Protein AF-Q164Q5-F1 (afdb_monomer)

InterPro domains:
  IPR021791 Phage tail tube protein, GTA-gp10 [PF11836] (1-81)

pLDDT: mean 87.09, std 8.24, range [46.12, 93.0]

Solvent-accessible surface area (backbone atoms only — not comparable to full-atom values): 50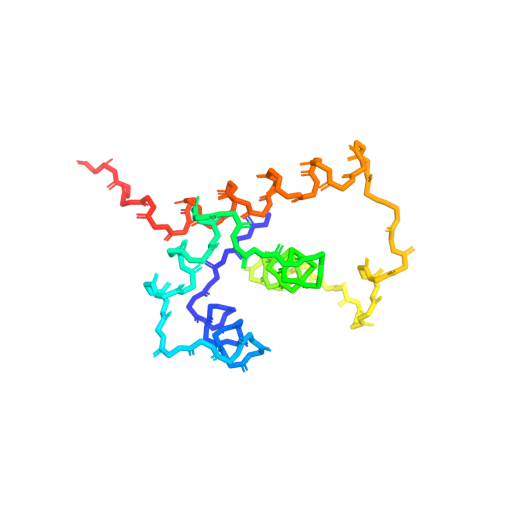72 Å² total; per-residue (Å²): 115,33,60,35,74,68,30,48,54,53,45,31,64,74,69,72,42,92,39,73,64,57,49,49,52,32,58,75,67,64,68,62,53,76,65,53,37,49,52,49,42,51,27,18,32,49,45,52,72,48,92,69,65,88,68,50,73,82,75,53,86,56,79,77,40,73,66,42,49,45,50,55,32,52,52,49,54,51,61,61,68,57,74,78,87,125

Sequence (86 aa):
MRLTLGALAELEAGLNEKSIVSLVERFEGQAFSSRDVLALLEAGLKGGRCDLPEGTLQHAEIAGGPMAAAKAAAELLARAFVVPQT

Organism: Roseobacter denitrificans (strain ATCC 33942 / OCh 114) (NCBI:txid375451)

Structure (mmCIF, N/CA/C/O backbone):
data_AF-Q164Q5-F1
#
_entry.id   AF-Q164Q5-F1
#
loop_
_atom_site.group_PDB
_atom_site.id
_atom_site.type_symbol
_atom_site.label_atom_id
_atom_site.label_alt_id
_atom_site.label_comp_id
_atom_site.label_asym_id
_atom_site.label_entity_id
_atom_site.label_seq_id
_atom_site.pdbx_PDB_ins_code
_atom_site.Cartn_x
_atom_site.Cartn_y
_atom_site.Cartn_z
_atom_site.occupancy
_atom_site.B_iso_or_equiv
_atom_site.auth_seq_id
_atom_site.auth_comp_id
_atom_site.auth_asym_id
_atom_site.auth_atom_id
_atom_site.pdbx_PDB_model_num
ATOM 1 N N . MET A 1 1 ? 4.715 7.252 -7.774 1.00 81.25 1 MET A N 1
ATOM 2 C CA . MET A 1 1 ? 3.426 6.611 -7.430 1.00 81.25 1 MET A CA 1
ATOM 3 C C . MET A 1 1 ? 2.511 7.654 -6.813 1.00 81.25 1 MET A C 1
ATOM 5 O O . ME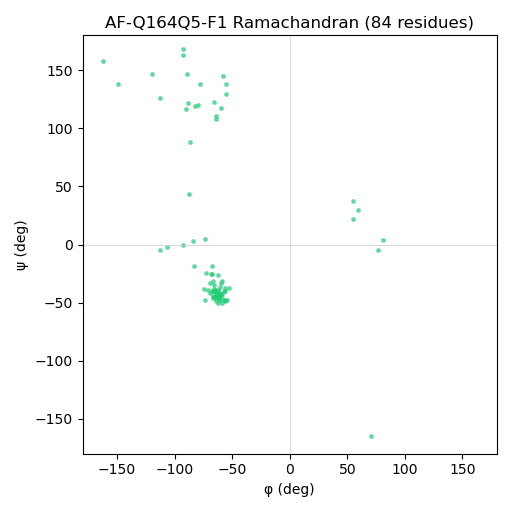T A 1 1 ? 3.020 8.562 -6.161 1.00 81.25 1 MET A O 1
ATOM 9 N N . ARG A 1 2 ? 1.201 7.562 -7.054 1.00 89.31 2 ARG A N 1
ATOM 10 C CA . ARG A 1 2 ? 0.178 8.458 -6.493 1.00 89.31 2 ARG A CA 1
ATOM 11 C C . ARG A 1 2 ? -1.124 7.681 -6.328 1.00 89.31 2 ARG A C 1
ATOM 13 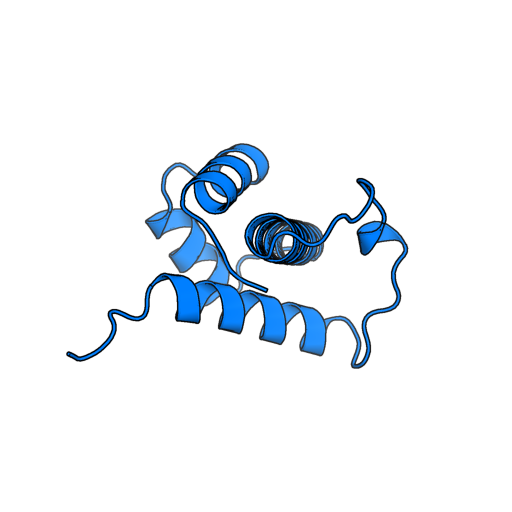O O . ARG A 1 2 ? -1.496 6.960 -7.245 1.00 89.31 2 ARG A O 1
ATOM 20 N N . LEU A 1 3 ? -1.828 7.876 -5.217 1.00 90.94 3 LEU A N 1
ATOM 21 C CA . LEU A 1 3 ? -3.189 7.368 -5.046 1.00 90.94 3 LEU A CA 1
ATOM 22 C C . LEU A 1 3 ? -4.186 8.400 -5.573 1.00 90.94 3 LEU A C 1
ATOM 24 O O . LEU A 1 3 ? -4.181 9.556 -5.157 1.00 90.94 3 LEU A O 1
ATOM 28 N N . THR A 1 4 ? -5.003 7.993 -6.538 1.00 91.06 4 THR A N 1
ATOM 29 C CA . THR A 1 4 ? -6.168 8.764 -6.987 1.00 91.06 4 THR A CA 1
ATOM 30 C C . THR A 1 4 ? -7.403 8.305 -6.218 1.00 91.06 4 THR A C 1
ATOM 32 O O . THR A 1 4 ? -7.407 7.210 -5.662 1.00 91.06 4 THR A O 1
ATOM 35 N N . LEU A 1 5 ? -8.480 9.098 -6.229 1.00 89.81 5 LEU A N 1
ATOM 36 C CA . LEU A 1 5 ? -9.756 8.673 -5.636 1.00 89.81 5 LEU A CA 1
ATOM 37 C C . LEU A 1 5 ? -10.270 7.353 -6.234 1.00 89.81 5 LEU A C 1
ATOM 39 O O . LEU A 1 5 ? -10.762 6.510 -5.498 1.00 89.81 5 LEU A O 1
ATOM 43 N N . GLY A 1 6 ? -10.095 7.136 -7.543 1.00 90.50 6 GLY A N 1
ATOM 44 C CA . GLY A 1 6 ? -10.436 5.856 -8.177 1.00 90.50 6 GLY A CA 1
ATOM 45 C C . GLY A 1 6 ? -9.583 4.691 -7.664 1.00 90.50 6 GLY A C 1
ATOM 46 O O . GLY A 1 6 ? -10.120 3.641 -7.338 1.00 90.50 6 GLY A O 1
ATOM 47 N N . ALA A 1 7 ? -8.270 4.899 -7.506 1.00 91.06 7 ALA A N 1
ATOM 48 C CA . ALA A 1 7 ? -7.375 3.876 -6.963 1.00 91.06 7 ALA A CA 1
ATOM 49 C C . ALA A 1 7 ? -7.684 3.544 -5.492 1.00 91.06 7 ALA A C 1
ATOM 51 O O . ALA A 1 7 ? -7.555 2.393 -5.087 1.00 91.06 7 ALA A O 1
ATOM 52 N N . LEU A 1 8 ? -8.106 4.537 -4.700 1.00 90.62 8 LEU A N 1
ATOM 53 C CA . LEU A 1 8 ? -8.573 4.326 -3.328 1.00 90.62 8 LEU A CA 1
ATOM 54 C C . LEU A 1 8 ? -9.868 3.506 -3.300 1.00 90.62 8 LEU A C 1
ATOM 56 O O . LEU A 1 8 ? -9.932 2.530 -2.562 1.00 90.62 8 LEU A O 1
ATOM 60 N N . ALA A 1 9 ? -10.840 3.832 -4.157 1.00 90.62 9 ALA A N 1
ATOM 61 C CA . ALA A 1 9 ? -12.102 3.096 -4.242 1.00 90.62 9 ALA A CA 1
ATOM 62 C C . ALA A 1 9 ? -11.905 1.626 -4.663 1.00 90.62 9 ALA A C 1
ATOM 64 O O . ALA A 1 9 ? -12.525 0.723 -4.102 1.00 90.62 9 ALA A O 1
ATOM 65 N N . GLU A 1 10 ? -11.016 1.367 -5.626 1.00 89.31 10 GLU A N 1
ATOM 66 C CA . GLU A 1 10 ? -10.638 0.000 -6.013 1.00 89.31 10 GLU A CA 1
ATOM 67 C C . GLU A 1 10 ? -9.969 -0.754 -4.859 1.00 89.31 10 GLU A C 1
ATOM 69 O O . GLU A 1 10 ? -10.246 -1.935 -4.647 1.00 89.31 10 GLU A O 1
ATOM 74 N N . LEU A 1 11 ? -9.107 -0.077 -4.097 1.00 90.75 11 LEU A N 1
ATOM 75 C CA . LEU A 1 11 ? -8.404 -0.678 -2.971 1.00 90.75 11 LEU A CA 1
ATOM 76 C C . LEU A 1 11 ? -9.352 -1.003 -1.807 1.00 90.75 11 LEU A C 1
ATOM 78 O O . LEU A 1 11 ? -9.250 -2.086 -1.238 1.00 90.75 11 LEU A O 1
ATOM 82 N N . GLU A 1 12 ? -10.295 -0.117 -1.480 1.00 91.81 12 GLU A N 1
ATOM 83 C CA . GLU A 1 12 ? -11.346 -0.382 -0.488 1.00 91.81 12 GLU A CA 1
ATOM 84 C C . G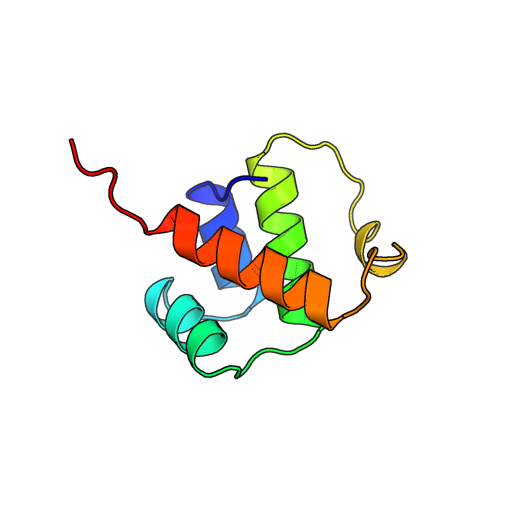LU A 1 12 ? -12.152 -1.632 -0.857 1.00 91.81 12 GLU A C 1
ATOM 86 O O . GLU A 1 12 ? -12.318 -2.533 -0.031 1.00 91.81 12 GLU A O 1
ATOM 91 N N . ALA A 1 13 ? -12.584 -1.726 -2.120 1.00 90.62 13 ALA A N 1
ATOM 92 C CA . ALA A 1 13 ? -13.313 -2.884 -2.624 1.00 90.62 13 ALA A CA 1
ATOM 93 C C . ALA A 1 1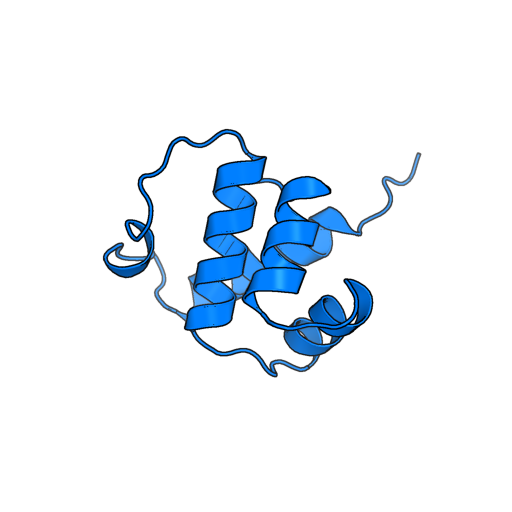3 ? -12.459 -4.164 -2.589 1.00 90.62 13 ALA A C 1
ATOM 95 O O . ALA A 1 13 ? -12.938 -5.215 -2.164 1.00 90.62 13 ALA A O 1
ATOM 96 N N . GLY A 1 14 ? -11.189 -4.080 -2.998 1.00 90.00 14 GLY A N 1
ATOM 97 C CA . GLY A 1 14 ? -10.267 -5.217 -3.038 1.00 90.00 14 GLY A CA 1
ATOM 98 C C . GLY A 1 14 ? -9.858 -5.737 -1.657 1.00 90.00 14 GLY A C 1
ATOM 99 O O . GLY A 1 14 ? -9.662 -6.941 -1.491 1.00 90.00 14 GLY A O 1
ATOM 100 N N . LEU A 1 15 ? -9.760 -4.857 -0.657 1.00 90.00 15 LEU A N 1
ATOM 101 C CA . LEU A 1 15 ? -9.421 -5.215 0.726 1.00 90.00 15 LEU A CA 1
ATOM 102 C C . LEU A 1 15 ? -10.649 -5.481 1.607 1.00 90.00 15 LEU A C 1
ATOM 104 O O . LEU A 1 15 ? -10.485 -5.850 2.773 1.00 90.00 15 LEU A O 1
ATOM 108 N N . ASN A 1 16 ? -11.856 -5.346 1.045 1.00 90.62 16 ASN A N 1
ATOM 109 C CA . ASN A 1 16 ? -13.136 -5.490 1.736 1.00 90.62 16 ASN A CA 1
ATOM 110 C C . ASN A 1 16 ? -13.255 -4.565 2.963 1.00 90.62 16 ASN A C 1
ATOM 112 O O . ASN A 1 16 ? -13.797 -4.947 4.004 1.00 90.62 16 ASN A O 1
ATOM 116 N N . GLU A 1 17 ? -12.723 -3.349 2.837 1.00 91.88 17 GLU A N 1
ATOM 117 C CA . GLU A 1 17 ? -12.821 -2.312 3.859 1.00 91.88 17 GLU A CA 1
ATOM 118 C C . GLU A 1 17 ? -14.077 -1.465 3.656 1.00 91.88 17 GLU A C 1
ATOM 120 O O . GLU A 1 17 ? -14.537 -1.234 2.540 1.00 91.88 17 GLU A O 1
ATOM 125 N N . LYS A 1 18 ? -14.655 -0.997 4.765 1.00 86.75 18 LYS A N 1
ATOM 126 C CA . LYS A 1 18 ? -15.927 -0.250 4.750 1.00 86.75 18 LYS A CA 1
ATOM 127 C C . LYS A 1 18 ? -15.751 1.234 4.449 1.00 86.75 18 LYS A C 1
ATOM 129 O O . LYS A 1 18 ? -16.733 1.915 4.161 1.00 86.75 18 LYS A O 1
ATOM 134 N N . SER A 1 19 ? -14.535 1.737 4.624 1.00 88.62 19 SER A N 1
ATOM 135 C CA . SER A 1 19 ? -14.190 3.126 4.373 1.00 88.62 19 SER A CA 1
ATOM 136 C C . SER A 1 19 ? -12.681 3.299 4.235 1.00 88.62 19 SER A C 1
ATOM 138 O O . SER A 1 19 ? -11.897 2.541 4.812 1.00 88.62 19 SER A O 1
ATOM 140 N N . ILE A 1 20 ? -12.290 4.381 3.570 1.00 86.50 20 ILE A N 1
ATOM 141 C CA . ILE A 1 20 ? -10.912 4.858 3.479 1.00 86.50 20 ILE A CA 1
ATOM 142 C C . ILE A 1 20 ? -10.293 5.016 4.873 1.00 86.50 20 ILE A C 1
ATOM 144 O O . ILE A 1 20 ? -9.124 4.699 5.064 1.00 86.50 20 ILE A O 1
ATOM 148 N N . VAL A 1 21 ? -11.072 5.474 5.857 1.00 88.31 21 VAL A N 1
ATOM 149 C CA . VAL A 1 21 ? -10.599 5.636 7.240 1.00 88.31 21 VAL A CA 1
ATOM 150 C C . VAL A 1 21 ? -10.235 4.281 7.848 1.00 88.31 21 VAL A C 1
ATOM 152 O O . VAL A 1 21 ? -9.145 4.141 8.389 1.00 88.31 21 VAL A O 1
ATOM 155 N N . SER A 1 22 ? -11.084 3.264 7.675 1.00 89.81 22 SER A N 1
ATOM 156 C CA . SER A 1 22 ? -10.810 1.890 8.133 1.00 89.81 22 SER A CA 1
ATOM 157 C C . SER A 1 22 ? -9.558 1.306 7.474 1.00 89.81 22 SER A C 1
ATOM 159 O O . SER A 1 22 ? -8.762 0.627 8.119 1.00 89.81 22 SER A O 1
ATOM 161 N N . LEU A 1 23 ? -9.341 1.632 6.197 1.00 87.94 23 LEU A N 1
ATOM 162 C CA . LEU A 1 23 ? -8.131 1.257 5.479 1.00 87.94 23 LEU A CA 1
ATOM 163 C C . LEU A 1 23 ? -6.887 1.927 6.080 1.00 87.94 23 LEU A C 1
ATOM 165 O O . LEU A 1 23 ? -5.880 1.257 6.290 1.00 87.94 23 LEU A O 1
ATOM 169 N N . VAL A 1 24 ? -6.947 3.220 6.402 1.00 86.81 24 VAL A N 1
ATOM 170 C CA . VAL A 1 24 ? -5.837 3.929 7.060 1.00 86.81 24 VAL A CA 1
ATOM 171 C C . VAL A 1 24 ? -5.536 3.336 8.434 1.00 86.81 24 VAL A C 1
ATOM 173 O O . VAL A 1 24 ? -4.392 2.959 8.683 1.00 86.81 24 VAL A O 1
ATOM 176 N N . GLU A 1 25 ? -6.552 3.156 9.279 1.00 88.56 25 GLU A N 1
ATOM 177 C CA . GLU A 1 25 ? -6.408 2.562 10.617 1.00 88.56 25 GLU A CA 1
ATOM 178 C C . GLU A 1 25 ? -5.758 1.174 10.562 1.00 88.56 25 GLU A C 1
ATOM 180 O O . GLU A 1 25 ? -4.885 0.852 11.370 1.00 88.56 25 GLU A O 1
ATOM 185 N N . ARG A 1 26 ? -6.128 0.354 9.572 1.00 88.31 26 ARG A N 1
ATOM 186 C CA . ARG A 1 26 ? -5.536 -0.969 9.351 1.00 88.31 26 ARG A CA 1
ATOM 187 C C . ARG A 1 26 ? -4.039 -0.901 9.052 1.00 88.31 26 ARG A C 1
ATOM 189 O O . ARG A 1 26 ? -3.272 -1.709 9.580 1.00 88.31 26 ARG A O 1
ATOM 196 N N . PHE A 1 27 ? -3.612 0.042 8.214 1.00 87.31 27 PHE A N 1
ATOM 197 C CA . PHE A 1 27 ? -2.199 0.209 7.871 1.00 87.31 27 PHE A CA 1
ATOM 198 C C . PHE A 1 27 ? -1.389 0.846 9.009 1.00 87.31 27 PHE A C 1
ATOM 200 O O . PHE A 1 27 ? -0.270 0.402 9.272 1.00 87.31 27 PHE A O 1
ATOM 207 N N . GLU A 1 28 ? -1.954 1.820 9.726 1.00 84.69 28 GLU A N 1
ATOM 208 C CA . GLU A 1 28 ? -1.330 2.439 10.905 1.00 84.69 28 GLU A CA 1
ATOM 209 C C . GLU A 1 28 ? -1.190 1.456 12.071 1.00 84.69 28 GLU A C 1
ATOM 211 O O . GLU A 1 28 ? -0.149 1.404 12.724 1.00 84.69 28 GLU A O 1
ATOM 216 N N . GLY A 1 29 ? -2.199 0.610 12.286 1.00 85.62 29 GLY A N 1
ATOM 217 C CA . GLY A 1 29 ? -2.189 -0.449 13.294 1.00 85.62 29 GLY A CA 1
ATOM 218 C C . GLY A 1 29 ? -1.309 -1.652 12.943 1.00 85.62 29 GLY A C 1
ATOM 219 O O . GLY A 1 29 ? -1.339 -2.647 13.665 1.00 85.62 29 GLY A O 1
ATOM 220 N N . GLN A 1 30 ? -0.558 -1.602 11.834 1.00 82.81 30 GLN A N 1
ATOM 221 C CA . GLN A 1 30 ? 0.241 -2.715 11.303 1.00 82.81 30 GLN A CA 1
ATOM 222 C C . GLN A 1 30 ? -0.571 -4.006 11.067 1.00 82.81 30 GLN A C 1
ATOM 224 O O . GLN A 1 30 ? -0.013 -5.100 10.992 1.00 82.81 30 GLN A O 1
ATOM 229 N N . ALA A 1 31 ? -1.892 -3.886 10.915 1.00 87.75 31 ALA A N 1
ATOM 230 C CA . ALA A 1 31 ? -2.828 -4.989 10.717 1.00 87.75 31 ALA A CA 1
ATOM 231 C C . ALA A 1 31 ? -2.972 -5.338 9.224 1.00 87.75 31 ALA A C 1
ATOM 233 O O . ALA A 1 31 ? -4.071 -5.548 8.709 1.00 87.75 31 ALA A O 1
ATOM 234 N N . PHE A 1 32 ? -1.847 -5.384 8.509 1.00 88.62 32 PHE A N 1
ATOM 235 C CA . PHE A 1 32 ? -1.803 -5.646 7.076 1.00 88.62 32 PHE A CA 1
ATOM 236 C C . PHE A 1 32 ? -0.986 -6.898 6.750 1.00 88.62 32 PHE A C 1
ATOM 238 O O . PHE A 1 32 ? 0.001 -7.239 7.403 1.00 88.62 32 PHE A O 1
ATOM 245 N N . SER A 1 33 ? -1.404 -7.590 5.700 1.00 91.69 33 SER A N 1
ATOM 246 C CA . SER A 1 33 ? -0.705 -8.722 5.108 1.00 91.69 33 SER A CA 1
ATOM 247 C C . SER A 1 33 ? 0.216 -8.271 3.971 1.00 91.69 33 SER A C 1
ATOM 249 O O . SER A 1 33 ? 0.109 -7.158 3.455 1.00 91.69 33 SER A O 1
ATOM 251 N N . SER A 1 34 ? 1.095 -9.162 3.508 1.00 90.75 34 SER A N 1
ATOM 252 C CA . SER A 1 34 ? 1.895 -8.909 2.302 1.00 90.75 34 SER A CA 1
ATOM 253 C C . SER A 1 34 ? 1.030 -8.647 1.063 1.00 90.75 34 SER A C 1
ATOM 255 O O . SER A 1 34 ? 1.418 -7.849 0.214 1.00 90.75 34 SER A O 1
ATOM 257 N N . ARG A 1 35 ? -0.158 -9.262 0.974 1.00 91.19 35 ARG A N 1
ATOM 258 C CA . ARG A 1 35 ? -1.111 -9.017 -0.120 1.00 91.19 35 ARG A CA 1
ATOM 259 C C . ARG A 1 35 ? -1.654 -7.596 -0.084 1.00 91.19 35 ARG A C 1
ATOM 261 O O . ARG A 1 35 ? -1.777 -6.981 -1.134 1.00 91.19 35 ARG A O 1
ATOM 268 N N . ASP A 1 36 ? -1.910 -7.069 1.108 1.00 93.00 36 ASP A N 1
ATOM 269 C CA . ASP A 1 36 ? -2.426 -5.709 1.273 1.00 93.00 36 ASP A CA 1
ATOM 270 C C . ASP A 1 36 ? -1.371 -4.683 0.844 1.00 93.00 36 ASP A C 1
ATOM 272 O O . ASP A 1 36 ? -1.684 -3.715 0.153 1.00 93.00 36 ASP A O 1
ATOM 276 N N . VAL A 1 37 ? -0.100 -4.931 1.186 1.00 93.00 37 VAL A N 1
ATOM 277 C CA . VAL A 1 37 ? 1.032 -4.109 0.727 1.00 93.00 37 VAL A CA 1
ATOM 278 C C . VAL A 1 37 ? 1.124 -4.124 -0.796 1.00 93.00 37 VAL A C 1
ATOM 280 O O . VAL A 1 37 ? 1.238 -3.063 -1.405 1.00 93.00 37 VAL A O 1
ATOM 283 N N . LEU A 1 38 ? 1.048 -5.303 -1.423 1.00 92.75 38 LEU A N 1
ATOM 284 C CA . LEU A 1 38 ? 1.080 -5.416 -2.883 1.00 92.75 38 LEU A CA 1
ATOM 285 C C . LEU A 1 38 ? -0.099 -4.680 -3.529 1.00 92.75 38 LEU A C 1
ATOM 287 O O . LEU A 1 38 ? 0.124 -3.882 -4.434 1.00 92.75 38 LEU A O 1
ATOM 291 N N . ALA A 1 39 ? -1.319 -4.866 -3.019 1.00 92.25 39 ALA A N 1
ATOM 292 C CA . ALA A 1 39 ? -2.513 -4.195 -3.527 1.00 92.25 39 ALA A CA 1
ATOM 293 C C . ALA A 1 39 ? -2.397 -2.663 -3.434 1.00 92.25 39 ALA A C 1
ATOM 295 O O . ALA A 1 39 ? -2.711 -1.950 -4.388 1.00 92.25 39 ALA A O 1
ATOM 296 N N . LEU A 1 40 ? -1.882 -2.144 -2.314 1.00 92.94 40 LEU A N 1
ATOM 297 C CA . LEU A 1 40 ? -1.675 -0.708 -2.115 1.00 92.94 40 LEU A CA 1
ATOM 298 C C . LEU A 1 40 ? -0.602 -0.144 -3.065 1.00 92.94 40 LEU A C 1
ATOM 300 O O . LEU A 1 40 ? -0.773 0.941 -3.629 1.00 92.94 40 LEU A O 1
ATOM 304 N N . LEU A 1 41 ? 0.488 -0.881 -3.292 1.00 92.69 41 LEU A N 1
ATOM 305 C CA . LEU A 1 41 ? 1.518 -0.495 -4.257 1.00 92.69 41 LEU A CA 1
ATOM 306 C C . LEU A 1 41 ? 0.988 -0.528 -5.700 1.00 92.69 41 LEU A C 1
ATOM 308 O O . LEU A 1 41 ? 1.211 0.426 -6.448 1.00 92.69 41 LEU A O 1
ATOM 312 N N . GLU A 1 42 ? 0.247 -1.566 -6.087 1.00 91.88 42 GLU A N 1
ATOM 313 C CA . GLU A 1 42 ? -0.404 -1.659 -7.400 1.00 91.88 42 GLU A CA 1
ATOM 314 C C . GLU A 1 42 ? -1.372 -0.489 -7.627 1.0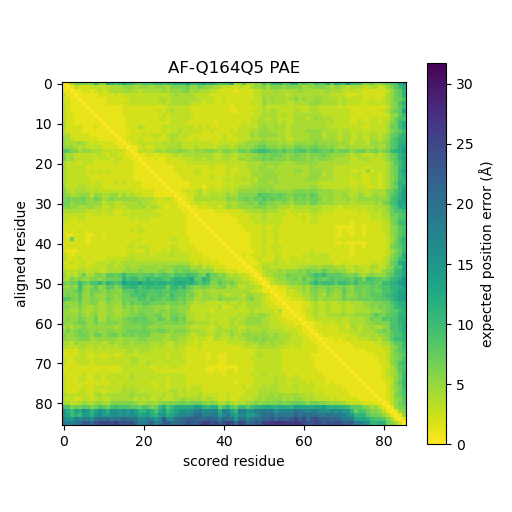0 91.88 42 GLU A C 1
ATOM 316 O O . GLU A 1 42 ? -1.301 0.178 -8.663 1.00 91.88 42 GLU A O 1
ATOM 321 N N . ALA A 1 43 ? -2.204 -0.159 -6.634 1.00 92.00 43 ALA A N 1
ATOM 322 C CA . ALA A 1 43 ? -3.094 1.001 -6.676 1.00 92.00 43 ALA A CA 1
ATOM 323 C C . ALA A 1 43 ? -2.313 2.317 -6.870 1.00 92.00 43 ALA A C 1
ATOM 325 O O . ALA A 1 43 ? -2.678 3.159 -7.698 1.00 92.00 43 ALA A O 1
ATOM 326 N N . GLY A 1 44 ? -1.187 2.486 -6.170 1.00 91.94 44 GLY A N 1
ATOM 327 C CA . GLY A 1 44 ? -0.308 3.649 -6.314 1.00 91.94 44 GLY A CA 1
ATOM 328 C C . GLY A 1 44 ? 0.398 3.769 -7.665 1.00 91.94 44 GLY A C 1
ATOM 329 O O . GLY A 1 44 ? 0.698 4.883 -8.116 1.00 91.94 44 GLY A O 1
ATOM 330 N N . LEU A 1 45 ? 0.706 2.641 -8.304 1.00 91.38 45 LEU A N 1
ATOM 331 C CA . LEU A 1 45 ? 1.304 2.587 -9.639 1.00 91.38 45 LEU A CA 1
ATOM 332 C C . LEU A 1 45 ? 0.265 2.943 -10.703 1.00 91.38 45 LEU A C 1
ATOM 334 O O . LEU A 1 45 ? 0.512 3.850 -11.505 1.00 91.38 45 LEU A O 1
ATOM 338 N N . LYS A 1 46 ? -0.928 2.341 -10.625 1.00 87.81 46 LYS A N 1
ATOM 339 C CA . LYS A 1 46 ? -2.075 2.661 -11.488 1.00 87.81 46 LYS A CA 1
ATOM 340 C C . LYS A 1 46 ? -2.449 4.142 -11.405 1.00 87.81 46 LYS A C 1
ATOM 342 O O . LYS A 1 46 ? -2.535 4.824 -12.425 1.00 87.81 46 LYS A O 1
ATOM 347 N N . GLY A 1 47 ? -2.572 4.696 -10.196 1.00 86.94 47 GLY A N 1
ATOM 348 C CA . GLY A 1 47 ? -2.885 6.118 -9.996 1.00 86.94 47 GLY A CA 1
ATOM 349 C C . GLY A 1 47 ? -1.774 7.085 -10.448 1.00 86.94 47 GLY A C 1
ATOM 350 O O . GLY A 1 47 ? -2.033 8.266 -10.713 1.00 86.94 47 GLY A O 1
ATOM 351 N N . GLY A 1 48 ? -0.546 6.579 -10.601 1.00 86.00 48 GLY A N 1
ATOM 352 C CA . GLY A 1 48 ? 0.587 7.259 -11.231 1.00 86.00 48 GLY A CA 1
ATOM 353 C C . GLY A 1 48 ? 0.628 7.155 -12.760 1.00 86.00 48 GLY A C 1
ATOM 354 O O . GLY A 1 48 ? 1.579 7.661 -13.349 1.00 86.00 48 GLY A O 1
ATOM 355 N N . ARG A 1 49 ? -0.378 6.529 -13.395 1.00 83.81 49 ARG A N 1
ATOM 356 C CA . ARG A 1 49 ? -0.429 6.202 -14.835 1.00 83.81 49 ARG A CA 1
ATOM 357 C C . ARG A 1 49 ? 0.727 5.302 -15.288 1.00 83.81 49 ARG A C 1
ATOM 359 O O . ARG A 1 49 ? 1.181 5.403 -16.424 1.00 83.81 49 ARG A O 1
ATOM 366 N N . CYS A 1 50 ? 1.223 4.456 -14.386 1.00 82.19 50 CYS A N 1
ATOM 367 C CA . CYS A 1 50 ? 2.201 3.434 -14.723 1.00 82.19 50 CYS A CA 1
ATOM 368 C C . CYS A 1 50 ? 1.457 2.226 -15.296 1.00 82.19 50 CYS A C 1
ATOM 370 O O . CYS A 1 50 ? 0.601 1.657 -14.618 1.00 82.19 50 CYS A O 1
ATOM 372 N N . ASP A 1 51 ? 1.761 1.879 -16.544 1.00 77.56 51 ASP A N 1
ATOM 373 C CA . ASP A 1 51 ? 1.113 0.780 -17.255 1.00 77.56 51 ASP A CA 1
ATOM 374 C C . ASP A 1 51 ? 1.850 -0.526 -16.928 1.00 77.56 51 ASP A C 1
ATOM 376 O O . ASP A 1 51 ? 2.853 -0.881 -17.549 1.00 77.56 51 ASP A O 1
ATOM 380 N N . LEU A 1 52 ? 1.423 -1.171 -15.843 1.00 83.12 52 LEU A N 1
ATOM 381 C CA . LEU A 1 52 ? 1.980 -2.426 -15.347 1.00 83.12 52 LEU A CA 1
ATOM 382 C C . LEU A 1 52 ? 0.925 -3.528 -15.497 1.00 83.12 52 LEU A C 1
ATOM 384 O O . LEU A 1 52 ? -0.183 -3.356 -14.983 1.00 83.12 52 LEU A O 1
ATOM 388 N N . PRO A 1 53 ? 1.248 -4.657 -16.160 1.00 84.50 53 PRO A N 1
ATOM 389 C CA . PRO A 1 53 ? 0.322 -5.776 -16.278 1.00 84.50 53 PRO A CA 1
ATOM 390 C C . PRO A 1 53 ? -0.109 -6.296 -14.905 1.00 84.50 53 PRO A C 1
ATOM 392 O O . PRO A 1 53 ? 0.690 -6.329 -13.962 1.00 84.50 53 PRO A O 1
ATOM 395 N N . GLU A 1 54 ? -1.358 -6.740 -14.801 1.00 79.50 54 GLU A N 1
ATOM 396 C CA . GLU A 1 54 ? -1.893 -7.338 -13.578 1.00 79.50 54 GLU A CA 1
ATOM 397 C C . GLU A 1 54 ? -1.036 -8.526 -13.112 1.00 79.50 54 GLU A C 1
ATOM 399 O O . GLU A 1 54 ? -0.553 -9.320 -13.919 1.00 79.50 54 GLU A O 1
ATOM 404 N N . GLY A 1 55 ? -0.794 -8.622 -11.803 1.00 81.88 55 GLY A N 1
ATOM 405 C CA . GLY A 1 55 ? 0.033 -9.681 -11.222 1.00 81.88 55 GLY A CA 1
ATOM 406 C C . GLY A 1 55 ? 1.543 -9.491 -11.397 1.00 81.88 55 GLY A C 1
ATOM 407 O O . GLY A 1 55 ? 2.311 -10.246 -10.803 1.00 81.88 55 GLY A O 1
ATOM 408 N N . THR A 1 56 ? 2.007 -8.461 -12.118 1.00 87.75 56 THR A N 1
ATOM 409 C CA . THR A 1 56 ? 3.451 -8.191 -12.263 1.00 87.75 56 THR A CA 1
ATOM 410 C C . THR A 1 56 ? 4.125 -8.002 -10.906 1.00 87.75 56 THR A C 1
ATOM 412 O O . THR A 1 56 ? 5.214 -8.526 -10.676 1.00 87.75 56 THR A O 1
ATOM 415 N N . LEU A 1 57 ? 3.465 -7.308 -9.974 1.00 87.94 57 LEU A N 1
ATOM 416 C CA . LEU A 1 57 ? 4.024 -7.054 -8.648 1.00 87.94 57 LEU A CA 1
ATOM 417 C C . LEU A 1 57 ? 4.161 -8.330 -7.801 1.00 87.94 57 LEU A C 1
ATOM 419 O O . LEU A 1 57 ? 5.030 -8.390 -6.938 1.00 87.94 57 LEU A O 1
ATOM 423 N N . GLN A 1 58 ? 3.349 -9.359 -8.065 1.00 88.12 58 GLN A N 1
ATOM 424 C CA . GLN A 1 58 ? 3.394 -10.637 -7.342 1.00 88.12 58 GLN A CA 1
ATOM 425 C C . GLN A 1 58 ? 4.674 -11.429 -7.636 1.00 88.12 58 GLN A C 1
ATOM 427 O O . GLN A 1 58 ? 5.109 -12.230 -6.812 1.00 88.12 58 GLN A O 1
ATOM 432 N N . HIS A 1 59 ? 5.275 -11.191 -8.803 1.00 88.31 59 HIS A N 1
ATOM 433 C CA . HIS A 1 59 ? 6.516 -11.825 -9.243 1.00 88.31 59 HIS A CA 1
ATOM 434 C C . HIS A 1 59 ? 7.721 -10.876 -9.200 1.00 88.31 59 HIS A C 1
ATOM 436 O O . HIS A 1 59 ? 8.835 -11.291 -9.515 1.00 88.31 59 HIS A O 1
ATOM 442 N N . ALA A 1 60 ? 7.514 -9.610 -8.832 1.00 87.62 60 ALA A N 1
ATOM 443 C CA . ALA A 1 60 ? 8.566 -8.608 -8.810 1.00 87.62 60 ALA A CA 1
ATOM 444 C C . ALA A 1 60 ? 9.460 -8.751 -7.571 1.00 87.62 60 ALA A C 1
ATOM 446 O O . ALA A 1 60 ? 8.984 -8.901 -6.445 1.00 87.62 60 ALA A O 1
ATOM 447 N N . GLU A 1 61 ? 10.770 -8.610 -7.767 1.00 88.56 61 GLU A N 1
ATOM 448 C CA . GLU A 1 61 ? 11.697 -8.408 -6.658 1.00 88.56 61 GLU A CA 1
ATOM 449 C C . GLU A 1 61 ? 11.659 -6.945 -6.212 1.00 88.56 61 GLU A C 1
ATOM 451 O O . GLU A 1 61 ? 11.959 -6.024 -6.975 1.00 88.56 61 GLU A O 1
ATOM 456 N N . ILE A 1 62 ? 11.296 -6.721 -4.949 1.00 88.62 62 ILE A N 1
ATOM 457 C CA . ILE A 1 62 ? 11.292 -5.383 -4.363 1.00 88.62 62 ILE A CA 1
ATOM 458 C C . ILE A 1 62 ? 12.660 -5.124 -3.739 1.00 88.62 62 ILE A C 1
ATOM 460 O O . ILE A 1 62 ? 13.059 -5.788 -2.779 1.00 88.62 62 ILE A O 1
ATOM 464 N N . ALA A 1 63 ? 13.375 -4.130 -4.267 1.00 90.19 63 ALA A N 1
ATOM 465 C CA . ALA A 1 63 ? 14.641 -3.685 -3.698 1.00 90.19 63 ALA A CA 1
ATOM 466 C C . ALA A 1 63 ? 14.466 -3.299 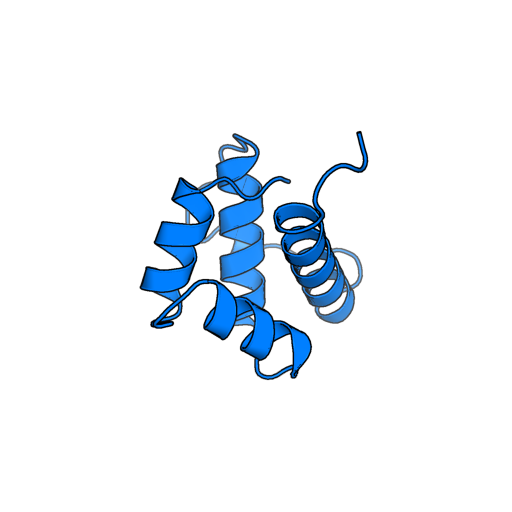-2.216 1.00 90.19 63 ALA A C 1
ATOM 468 O O . ALA A 1 63 ? 13.569 -2.535 -1.862 1.00 90.19 63 ALA A O 1
ATOM 469 N N . GLY A 1 64 ? 15.322 -3.839 -1.342 1.00 90.00 64 GLY A N 1
ATOM 470 C CA . GLY A 1 64 ? 15.202 -3.668 0.113 1.00 90.00 64 GLY A CA 1
ATOM 471 C C . GLY A 1 64 ? 14.193 -4.611 0.791 1.00 90.00 64 GLY A C 1
ATOM 472 O O . GLY A 1 64 ? 13.994 -4.526 2.004 1.00 90.00 64 GLY A O 1
ATOM 473 N N . GLY A 1 65 ? 13.587 -5.531 0.036 1.00 91.69 65 GLY A N 1
ATOM 474 C CA . GLY A 1 65 ? 12.745 -6.603 0.552 1.00 91.69 65 GLY A CA 1
ATOM 475 C C . GLY A 1 65 ? 11.384 -6.145 1.101 1.00 91.69 65 GLY A C 1
ATOM 476 O O . GLY A 1 65 ? 10.948 -5.013 0.871 1.00 91.69 65 GLY A O 1
ATOM 477 N N . PRO A 1 66 ? 10.695 -7.017 1.862 1.00 88.88 66 PRO A N 1
ATOM 478 C CA . PRO A 1 66 ? 9.328 -6.775 2.333 1.00 88.88 66 PRO A CA 1
ATOM 479 C C . PRO A 1 66 ? 9.171 -5.518 3.196 1.00 88.88 66 PRO A C 1
ATOM 481 O O . PRO A 1 66 ? 8.142 -4.849 3.141 1.00 88.88 66 PRO A O 1
ATOM 484 N N . MET A 1 67 ? 10.198 -5.166 3.976 1.00 90.25 67 MET A N 1
ATOM 485 C CA . MET A 1 67 ? 10.147 -3.989 4.845 1.00 90.25 67 MET A CA 1
ATOM 486 C C . MET A 1 67 ? 10.189 -2.684 4.041 1.00 90.25 67 MET A C 1
ATOM 488 O O . MET A 1 67 ? 9.465 -1.739 4.352 1.00 90.25 67 MET A O 1
ATOM 492 N N . ALA A 1 68 ? 10.994 -2.637 2.975 1.00 92.75 68 ALA A N 1
ATOM 493 C CA . ALA A 1 68 ? 11.014 -1.497 2.065 1.00 92.75 68 ALA A CA 1
ATOM 494 C C . ALA A 1 68 ? 9.673 -1.346 1.329 1.00 92.75 68 ALA A C 1
ATOM 496 O O . ALA A 1 68 ? 9.171 -0.229 1.208 1.00 92.75 68 ALA A O 1
ATOM 497 N N . ALA A 1 69 ? 9.060 -2.464 0.921 1.00 93.00 69 ALA A N 1
ATOM 498 C CA . ALA A 1 69 ? 7.727 -2.481 0.318 1.00 93.00 69 ALA A CA 1
ATOM 499 C C . ALA A 1 69 ? 6.666 -1.888 1.258 1.00 93.00 69 ALA A C 1
ATOM 501 O O . ALA A 1 69 ? 5.934 -0.977 0.874 1.00 93.00 69 ALA A O 1
ATOM 502 N N . ALA A 1 70 ? 6.625 -2.362 2.508 1.00 91.12 70 ALA A N 1
ATOM 503 C CA . ALA A 1 70 ? 5.690 -1.874 3.517 1.00 91.12 70 ALA A CA 1
ATOM 504 C C . ALA A 1 70 ? 5.882 -0.375 3.794 1.00 91.12 70 ALA A C 1
ATOM 506 O O . ALA A 1 70 ? 4.909 0.376 3.840 1.00 91.12 70 ALA A O 1
ATOM 507 N N . LYS A 1 71 ? 7.136 0.084 3.902 1.00 90.62 71 LYS A N 1
ATOM 508 C CA . LYS A 1 71 ? 7.453 1.505 4.091 1.00 90.62 71 LYS A CA 1
ATOM 509 C C . LYS A 1 71 ? 6.979 2.363 2.915 1.00 90.62 71 LYS A C 1
ATOM 511 O O . LYS A 1 71 ? 6.374 3.407 3.141 1.00 90.62 71 LYS A O 1
ATOM 516 N N . ALA A 1 72 ? 7.225 1.924 1.680 1.00 92.75 72 ALA A N 1
ATOM 517 C CA . ALA A 1 72 ? 6.768 2.629 0.484 1.00 92.75 72 ALA A CA 1
ATOM 518 C C . ALA A 1 72 ? 5.234 2.712 0.419 1.00 92.75 72 ALA A C 1
ATOM 520 O O . ALA A 1 72 ? 4.686 3.751 0.053 1.00 92.75 72 ALA A O 1
ATOM 521 N N . ALA A 1 73 ? 4.544 1.639 0.810 1.00 91.81 73 ALA A N 1
ATOM 522 C CA . ALA A 1 73 ? 3.090 1.590 0.854 1.00 91.81 73 ALA A CA 1
ATOM 523 C C . ALA A 1 73 ? 2.521 2.543 1.926 1.00 91.81 73 ALA A C 1
ATOM 525 O O . ALA A 1 73 ? 1.642 3.350 1.626 1.00 91.81 73 ALA A O 1
ATOM 526 N N . ALA A 1 74 ? 3.086 2.537 3.138 1.00 88.88 74 ALA A N 1
ATOM 527 C CA . ALA A 1 74 ? 2.701 3.458 4.209 1.00 88.88 74 ALA A CA 1
ATOM 528 C C . ALA A 1 74 ? 2.940 4.930 3.828 1.00 88.88 74 ALA A C 1
ATOM 530 O O . ALA A 1 74 ? 2.080 5.782 4.040 1.00 88.88 74 ALA A O 1
ATOM 531 N N . GLU A 1 75 ? 4.083 5.236 3.209 1.00 90.88 75 GLU A N 1
ATOM 532 C CA . GLU A 1 75 ? 4.395 6.588 2.742 1.00 90.88 75 GLU A CA 1
ATOM 533 C C . GLU A 1 75 ? 3.439 7.055 1.636 1.00 90.88 75 GLU A C 1
ATOM 535 O O . GLU A 1 75 ? 3.010 8.211 1.623 1.00 90.88 75 GLU A O 1
ATOM 540 N N . LEU A 1 76 ? 3.077 6.161 0.714 1.00 92.12 76 LEU A N 1
ATOM 541 C CA . LEU A 1 76 ? 2.098 6.442 -0.328 1.00 92.12 76 LEU A CA 1
ATOM 542 C C . LEU A 1 76 ? 0.727 6.787 0.271 1.00 92.12 76 LEU A C 1
ATOM 544 O O . LEU A 1 76 ? 0.103 7.753 -0.172 1.00 92.12 76 LEU A O 1
ATOM 548 N N . LEU A 1 77 ? 0.285 6.021 1.270 1.00 89.19 77 LEU A N 1
ATOM 549 C CA . LEU A 1 77 ? -0.973 6.257 1.968 1.00 89.19 77 LEU A CA 1
ATOM 550 C C . LEU A 1 77 ? -0.945 7.595 2.711 1.00 89.19 77 LEU A C 1
ATOM 552 O O . LEU A 1 77 ? -1.829 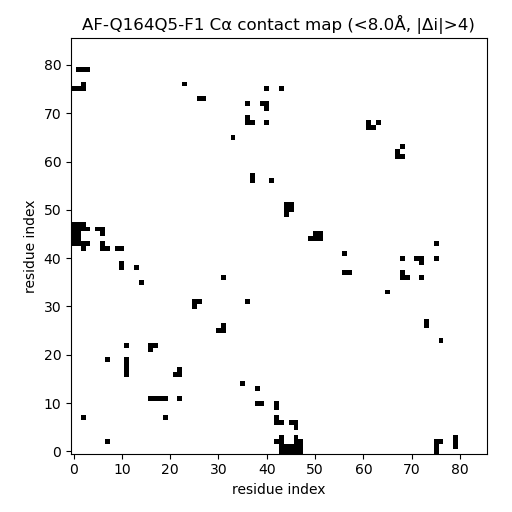8.421 2.505 1.00 89.19 77 LEU A O 1
ATOM 556 N N . ALA A 1 78 ? 0.117 7.863 3.477 1.00 87.69 78 ALA A N 1
ATOM 557 C CA . ALA A 1 78 ? 0.290 9.129 4.184 1.00 87.69 78 ALA A CA 1
ATOM 558 C C . ALA A 1 78 ? 0.198 10.326 3.223 1.00 87.69 78 ALA A C 1
ATOM 560 O O . ALA A 1 78 ? -0.574 11.254 3.449 1.00 87.69 78 ALA A O 1
ATOM 561 N N . ARG A 1 79 ? 0.908 10.282 2.088 1.00 89.31 79 ARG A N 1
ATOM 562 C CA . ARG A 1 79 ? 0.890 11.355 1.077 1.00 89.31 79 ARG A CA 1
ATOM 563 C C . ARG A 1 79 ? -0.482 11.589 0.441 1.00 89.31 79 ARG A C 1
ATOM 565 O O . ARG A 1 79 ? -0.720 12.692 -0.038 1.00 89.31 79 ARG A O 1
ATOM 572 N N . ALA A 1 80 ? -1.356 10.586 0.400 1.00 87.62 80 ALA A N 1
ATOM 573 C CA . ALA A 1 80 ? -2.703 10.739 -0.148 1.00 87.62 80 ALA A CA 1
ATOM 574 C C . ALA A 1 80 ? -3.628 11.561 0.763 1.00 87.62 80 ALA A C 1
ATOM 576 O O . ALA A 1 80 ? -4.571 12.173 0.265 1.00 87.62 80 ALA A O 1
ATOM 577 N N . PHE A 1 81 ? -3.337 11.603 2.068 1.00 82.25 81 PHE A N 1
ATOM 578 C CA . PHE A 1 81 ? -4.145 12.297 3.077 1.00 82.25 81 PHE A CA 1
ATOM 579 C C . PHE A 1 81 ? -3.454 13.508 3.706 1.00 82.25 81 PHE A C 1
ATOM 581 O O . PHE A 1 81 ? -4.086 14.242 4.465 1.00 82.25 81 PHE A O 1
ATOM 588 N N . VAL A 1 82 ? -2.186 13.773 3.373 1.00 78.56 82 VAL A N 1
ATOM 589 C CA . VAL A 1 82 ? -1.554 15.054 3.705 1.00 78.56 82 VAL A CA 1
ATOM 590 C C . VAL A 1 82 ? -2.286 16.162 2.950 1.00 78.56 82 VAL A C 1
ATOM 592 O O . VAL A 1 82 ? -2.185 16.283 1.728 1.00 78.56 82 VAL A O 1
ATOM 595 N N . VAL A 1 83 ? -3.015 16.992 3.695 1.00 58.88 83 VAL A N 1
ATOM 596 C CA . VAL A 1 83 ? -3.567 18.242 3.173 1.00 58.88 83 VAL A CA 1
ATOM 597 C C . VAL A 1 83 ? -2.382 19.152 2.836 1.00 58.88 83 VAL A C 1
ATOM 599 O O . VAL A 1 83 ? -1.563 19.411 3.725 1.00 58.88 83 VAL A O 1
ATOM 602 N N . PRO A 1 84 ? -2.237 19.632 1.587 1.00 57.78 84 PRO A N 1
ATOM 603 C CA . PRO A 1 84 ? -1.202 20.605 1.275 1.00 57.78 84 PRO A 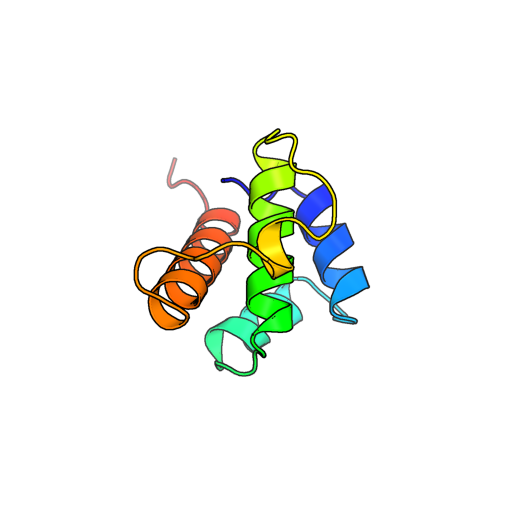CA 1
ATOM 604 C C . PRO A 1 84 ? -1.443 21.849 2.133 1.00 57.78 84 PRO A C 1
ATOM 606 O O . PRO A 1 84 ? -2.492 22.485 2.029 1.00 57.78 84 PRO A O 1
ATOM 609 N N . GLN A 1 85 ? -0.488 22.174 3.010 1.00 51.03 85 GLN A N 1
ATOM 610 C CA . GLN A 1 85 ? -0.497 23.456 3.708 1.00 51.03 85 GLN A CA 1
ATOM 611 C C . GLN A 1 85 ? -0.327 24.530 2.632 1.00 51.03 85 GLN A C 1
ATOM 613 O O . GLN A 1 85 ? 0.720 24.597 1.988 1.00 51.03 85 GLN A O 1
ATOM 618 N N . THR A 1 86 ? -1.413 25.251 2.361 1.00 46.12 86 THR A N 1
ATOM 619 C CA . THR A 1 86 ? -1.448 26.365 1.408 1.00 46.12 86 THR A CA 1
ATOM 620 C C . THR A 1 86 ? -1.118 27.652 2.142 1.00 46.12 86 THR A C 1
ATOM 622 O O . THR A 1 86 ? -1.583 27.783 3.298 1.00 46.12 86 THR A O 1
#

Foldseek 3Di:
DAADPVLLVVLCVVVVHPDLVSVLCCLVVVVDDLVSLLSLVVSGCVVVVNDDDPCPSVPDDDVVPSVVSSVVSNVNSVVNPPDPPD

Secondary structure (DSSP, 8-state):
----HHHHHHHHHHHT-S-HHHHHHHHHTT---HHHHHHHHHHHHHHTT----TTHHHHPPPTTHHHHHHHHHHHHHHHHH-----

Radius of gyration: 12.38 Å; Cα contacts (8 Å, |Δi|>4): 75; chains: 1; bounding box: 31×38×30 Å

Mean predicted aligned error: 4.34 Å